Protein AF-A0A8A7KHV0-F1 (afdb_monomer_lite)

Structure (mmCIF, N/CA/C/O backbone):
data_AF-A0A8A7KHV0-F1
#
_entry.id   AF-A0A8A7KHV0-F1
#
loop_
_atom_site.group_PDB
_atom_site.id
_atom_site.type_symbol
_atom_site.label_atom_id
_atom_site.label_alt_id
_atom_site.label_comp_id
_atom_site.label_asym_id
_atom_site.label_entity_id
_atom_site.label_seq_id
_atom_site.p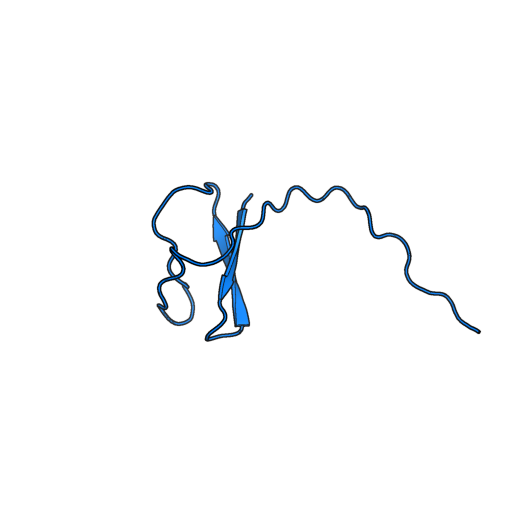dbx_PDB_ins_code
_atom_site.Cartn_x
_atom_site.Cartn_y
_atom_site.Cartn_z
_atom_site.occupancy
_atom_site.B_iso_or_equiv
_atom_site.auth_seq_id
_atom_site.auth_comp_id
_atom_site.auth_asym_id
_atom_site.auth_atom_id
_atom_site.pdbx_PDB_model_num
ATOM 1 N N . MET A 1 1 ? 13.976 0.168 5.172 1.00 85.12 1 MET A N 1
ATOM 2 C CA . MET A 1 1 ? 12.802 -0.694 4.925 1.00 85.12 1 MET A CA 1
ATOM 3 C C . MET A 1 1 ? 11.584 0.207 4.784 1.00 85.12 1 MET A C 1
ATOM 5 O O . MET A 1 1 ? 11.570 1.285 5.368 1.00 85.12 1 MET A O 1
ATOM 9 N N . TYR A 1 2 ? 10.623 -0.170 3.949 1.00 91.12 2 T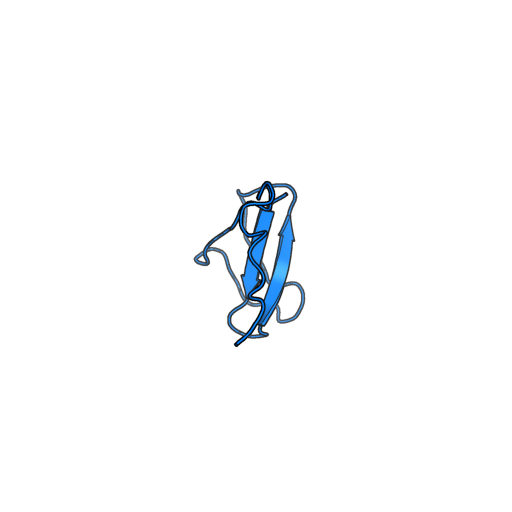YR A N 1
ATOM 10 C CA . TYR A 1 2 ? 9.395 0.586 3.705 1.00 91.12 2 TYR A CA 1
ATOM 11 C C . TYR A 1 2 ? 8.202 -0.193 4.237 1.00 91.12 2 TYR A C 1
ATOM 13 O O . TYR A 1 2 ? 8.221 -1.426 4.229 1.00 91.12 2 TYR A O 1
ATOM 21 N N . ARG A 1 3 ? 7.172 0.521 4.682 1.00 93.00 3 ARG A N 1
ATOM 22 C CA . ARG A 1 3 ? 5.894 -0.062 5.076 1.00 93.00 3 ARG A CA 1
ATOM 23 C C . ARG A 1 3 ? 4.728 0.698 4.457 1.00 93.00 3 ARG A C 1
ATOM 25 O O . ARG A 1 3 ? 4.846 1.883 4.158 1.00 93.00 3 ARG A O 1
ATOM 32 N N . ILE A 1 4 ? 3.599 0.023 4.315 1.00 93.00 4 ILE A N 1
ATOM 33 C CA . ILE A 1 4 ? 2.333 0.620 3.891 1.00 93.00 4 ILE A CA 1
ATOM 34 C C . ILE A 1 4 ? 1.203 0.073 4.760 1.00 93.00 4 ILE A C 1
ATOM 36 O O . ILE A 1 4 ? 1.187 -1.117 5.096 1.00 93.00 4 ILE A O 1
ATOM 40 N N . HIS A 1 5 ? 0.279 0.944 5.155 1.00 94.62 5 HIS A N 1
ATOM 41 C CA . HIS A 1 5 ? -0.920 0.556 5.892 1.00 94.62 5 HIS A CA 1
ATOM 42 C C . HIS A 1 5 ? -2.012 0.127 4.912 1.00 94.62 5 HIS A C 1
ATOM 44 O O . HIS A 1 5 ? -2.255 0.798 3.913 1.00 94.62 5 HIS A O 1
ATOM 50 N N . CYS A 1 6 ? -2.658 -1.009 5.174 1.00 94.94 6 CYS A N 1
ATOM 51 C CA . CYS A 1 6 ? -3.826 -1.426 4.413 1.00 94.94 6 CYS A CA 1
ATOM 52 C C . CYS A 1 6 ? -5.107 -0.928 5.101 1.00 94.94 6 CYS A C 1
ATOM 54 O O . CYS A 1 6 ? -5.468 -1.474 6.147 1.00 94.94 6 CYS A O 1
ATOM 56 N N . PRO A 1 7 ? -5.875 -0.002 4.497 1.00 93.88 7 PRO A N 1
ATOM 57 C CA . PRO A 1 7 ? -7.098 0.518 5.113 1.00 93.88 7 PRO A CA 1
ATOM 58 C C . PRO A 1 7 ? -8.262 -0.486 5.126 1.00 93.88 7 PRO A C 1
ATOM 60 O O . PRO A 1 7 ? -9.266 -0.242 5.780 1.00 93.88 7 PRO A O 1
ATOM 63 N N . ASN A 1 8 ? -8.157 -1.609 4.403 1.00 94.81 8 ASN A N 1
ATOM 64 C CA . ASN A 1 8 ? -9.225 -2.614 4.332 1.00 94.81 8 ASN A CA 1
ATOM 65 C C . ASN A 1 8 ? -9.167 -3.633 5.476 1.00 94.81 8 ASN A C 1
ATOM 67 O O . ASN A 1 8 ? -10.187 -3.973 6.057 1.00 94.81 8 ASN A O 1
ATOM 71 N N . CYS A 1 9 ? -7.971 -4.131 5.793 1.00 94.94 9 CYS A N 1
ATOM 72 C CA . CYS A 1 9 ? -7.775 -5.151 6.828 1.00 94.94 9 CYS A CA 1
ATOM 73 C C . CYS A 1 9 ? -6.936 -4.652 8.009 1.00 94.94 9 CYS A C 1
ATOM 75 O O . CYS A 1 9 ? -6.591 -5.433 8.887 1.00 94.94 9 CYS A O 1
ATOM 77 N N . ASN A 1 10 ? -6.570 -3.369 8.010 1.00 93.69 10 ASN A N 1
ATOM 78 C CA . ASN A 1 10 ? -5.815 -2.708 9.070 1.00 93.69 10 ASN A CA 1
ATOM 79 C C . ASN A 1 10 ? -4.439 -3.342 9.377 1.00 93.69 10 ASN A C 1
ATOM 81 O O . ASN A 1 10 ? -3.908 -3.189 10.475 1.00 93.69 10 ASN A O 1
ATOM 85 N N . HIS A 1 11 ? -3.851 -4.049 8.406 1.00 93.38 11 HIS A N 1
ATOM 86 C CA . HIS A 1 11 ? -2.525 -4.663 8.518 1.00 93.38 11 HIS A CA 1
ATOM 87 C C . HIS A 1 11 ? -1.451 -3.828 7.817 1.00 93.38 11 HIS A C 1
ATOM 89 O O . HIS A 1 11 ? -1.715 -3.166 6.810 1.00 93.38 11 HIS A O 1
ATOM 95 N N . TYR A 1 12 ? -0.216 -3.919 8.312 1.00 92.88 12 TYR A N 1
ATOM 96 C CA . TYR A 1 12 ? 0.954 -3.341 7.657 1.00 92.88 12 TYR A CA 1
ATOM 97 C C . TYR A 1 12 ? 1.617 -4.351 6.722 1.00 92.88 12 TYR A C 1
ATOM 99 O O . TYR A 1 12 ? 1.774 -5.524 7.061 1.00 92.88 12 TYR A O 1
ATOM 107 N N . ASN A 1 13 ? 2.037 -3.871 5.555 1.00 91.81 13 ASN A N 1
ATOM 108 C CA . ASN A 1 13 ? 2.827 -4.627 4.588 1.00 91.81 13 ASN A CA 1
ATOM 109 C C . ASN A 1 13 ? 4.210 -3.985 4.478 1.00 91.81 13 ASN A C 1
ATOM 111 O O . ASN A 1 13 ? 4.320 -2.762 4.558 1.00 91.81 13 ASN A O 1
ATOM 115 N N . TYR A 1 14 ? 5.252 -4.793 4.282 1.00 91.62 14 TYR A N 1
ATOM 116 C CA . TYR A 1 14 ? 6.644 -4.341 4.293 1.00 91.62 14 TYR A CA 1
ATOM 117 C C . TYR A 1 14 ? 7.353 -4.696 2.990 1.00 91.62 14 TYR A C 1
ATOM 119 O O . TYR A 1 14 ? 7.119 -5.758 2.419 1.00 91.62 14 TYR A O 1
ATOM 127 N N . SER A 1 15 ? 8.247 -3.819 2.539 1.00 90.00 15 SER A N 1
ATOM 128 C CA . SER A 1 15 ? 9.082 -4.056 1.361 1.00 90.00 15 SER A CA 1
ATOM 129 C C . SER A 1 15 ? 10.465 -3.430 1.523 1.00 90.00 15 SER A C 1
ATOM 131 O O . SER A 1 15 ? 10.659 -2.445 2.243 1.00 90.00 15 SER A O 1
ATOM 133 N N . ALA A 1 16 ? 11.447 -3.997 0.825 1.00 89.19 16 ALA A N 1
ATOM 134 C CA . ALA A 1 16 ? 12.782 -3.417 0.711 1.00 89.19 16 ALA A CA 1
ATOM 135 C C . ALA A 1 16 ? 12.820 -2.213 -0.252 1.00 89.19 16 ALA A C 1
ATOM 137 O O . ALA A 1 16 ? 13.732 -1.396 -0.160 1.00 89.19 16 ALA A O 1
ATOM 138 N N . SER A 1 17 ? 11.817 -2.066 -1.127 1.00 87.56 17 SER A N 1
ATOM 139 C CA . SER A 1 17 ? 11.711 -0.988 -2.118 1.00 87.56 17 SER A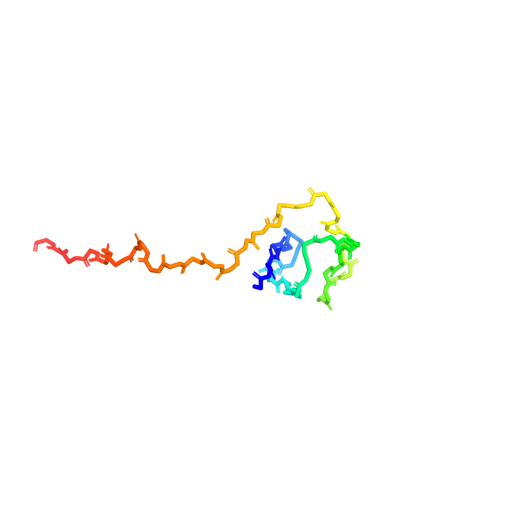 CA 1
ATOM 140 C C . SER A 1 17 ? 10.439 -0.162 -1.918 1.00 87.56 17 SER A C 1
ATOM 142 O O . SER A 1 17 ? 9.380 -0.709 -1.616 1.00 87.56 17 SER A O 1
ATOM 144 N N . ARG A 1 18 ? 10.534 1.157 -2.131 1.00 86.12 18 ARG A N 1
ATOM 145 C CA . ARG A 1 18 ? 9.373 2.063 -2.205 1.00 86.12 18 ARG A CA 1
ATOM 146 C C . ARG A 1 18 ? 8.614 1.902 -3.521 1.00 86.12 18 ARG A C 1
ATOM 148 O O . ARG A 1 18 ? 7.395 2.039 -3.549 1.00 86.12 18 ARG A O 1
ATOM 155 N N . ALA A 1 19 ? 9.352 1.664 -4.603 1.00 82.75 19 ALA A N 1
ATOM 156 C CA . ALA A 1 19 ? 8.822 1.580 -5.954 1.00 82.75 19 ALA A CA 1
ATOM 157 C C . ALA A 1 19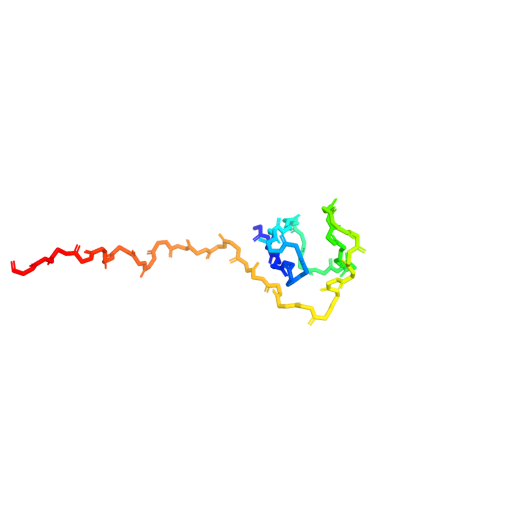 ? 8.262 0.182 -6.237 1.00 82.75 19 ALA A C 1
ATOM 159 O O . ALA A 1 19 ? 8.873 -0.818 -5.851 1.00 82.75 19 ALA A O 1
ATOM 160 N N . GLY A 1 20 ? 7.134 0.133 -6.946 1.00 82.56 20 GLY A N 1
ATOM 161 C CA . GLY A 1 20 ? 6.480 -1.101 -7.372 1.00 82.56 20 GLY A CA 1
ATOM 162 C C . GLY A 1 20 ? 4.970 -1.080 -7.151 1.00 82.56 20 GLY A C 1
ATOM 163 O O . GLY A 1 20 ? 4.414 -0.123 -6.614 1.00 82.56 20 GLY A O 1
ATOM 164 N N . LYS A 1 21 ? 4.310 -2.161 -7.576 1.00 86.44 21 LYS A N 1
ATOM 165 C CA . LYS A 1 21 ? 2.909 -2.417 -7.236 1.00 86.44 21 LYS A CA 1
ATOM 166 C C . LYS A 1 21 ? 2.849 -2.900 -5.792 1.00 86.44 21 LYS A C 1
ATOM 168 O O . LYS A 1 21 ? 3.539 -3.856 -5.441 1.00 86.44 21 LYS A O 1
ATOM 173 N N . TRP A 1 22 ? 2.033 -2.249 -4.975 1.00 92.38 22 TRP A N 1
ATOM 174 C CA . TRP A 1 22 ? 1.806 -2.663 -3.597 1.00 92.38 22 TRP A CA 1
ATOM 175 C C . TRP A 1 22 ? 0.496 -3.432 -3.520 1.00 92.38 22 TRP A C 1
ATOM 177 O O . TRP A 1 22 ? -0.553 -2.898 -3.852 1.00 92.38 22 TRP A O 1
ATOM 187 N N . LEU A 1 23 ? 0.557 -4.681 -3.068 1.00 94.38 23 LEU A N 1
ATOM 188 C CA . LEU A 1 23 ? -0.618 -5.504 -2.810 1.00 94.38 23 LEU A CA 1
ATOM 189 C C . LEU A 1 23 ? -0.605 -5.911 -1.342 1.00 94.38 23 LEU A C 1
ATOM 191 O O . LEU A 1 23 ? 0.435 -6.311 -0.818 1.00 94.38 23 LEU A O 1
ATOM 195 N N . CYS A 1 24 ? -1.752 -5.826 -0.677 1.00 94.75 24 CYS A N 1
ATOM 196 C CA . CYS A 1 24 ? -1.877 -6.342 0.676 1.00 94.75 24 CYS A CA 1
ATOM 197 C C . CYS A 1 24 ? -1.778 -7.872 0.660 1.00 94.75 24 CYS A C 1
ATOM 199 O O . CYS A 1 24 ? -2.631 -8.528 0.064 1.00 94.75 24 CYS A O 1
ATOM 201 N N . CYS A 1 25 ? -0.800 -8.455 1.355 1.00 93.81 25 CYS A N 1
ATOM 202 C CA . CYS A 1 25 ? -0.648 -9.912 1.423 1.00 93.81 25 CYS A CA 1
ATOM 203 C C . CYS A 1 25 ? -1.751 -10.607 2.241 1.00 93.81 25 CYS A C 1
ATOM 205 O O . CYS A 1 25 ? -1.907 -11.819 2.138 1.00 93.81 25 CYS A O 1
ATOM 207 N N . TYR A 1 26 ? -2.530 -9.849 3.019 1.00 94.44 26 TYR A N 1
ATOM 208 C CA . TYR A 1 26 ? -3.604 -10.383 3.862 1.00 94.44 26 TYR A CA 1
ATOM 209 C C . TYR A 1 26 ? -4.956 -10.431 3.150 1.00 94.44 26 TYR A C 1
ATOM 211 O O . TYR A 1 26 ? -5.648 -11.440 3.206 1.00 94.44 26 TYR A O 1
ATOM 219 N N . CYS A 1 27 ? -5.353 -9.336 2.496 1.00 95.12 27 CYS A N 1
ATOM 220 C CA . CYS A 1 27 ? -6.677 -9.226 1.869 1.00 95.12 27 CYS A CA 1
ATOM 221 C C . CYS A 1 27 ? -6.638 -9.060 0.347 1.00 95.12 27 CYS A C 1
ATOM 223 O O . CYS A 1 27 ? -7.691 -8.940 -0.270 1.00 95.12 27 CYS A O 1
ATOM 225 N N . GLY A 1 28 ? -5.451 -8.995 -0.264 1.00 94.25 28 GLY A N 1
ATOM 226 C CA . GLY A 1 28 ? -5.303 -8.843 -1.712 1.00 94.25 28 GLY A CA 1
ATOM 227 C C . GLY A 1 28 ? -5.721 -7.476 -2.261 1.00 94.25 28 GLY A C 1
ATOM 228 O O . GLY A 1 28 ? -5.819 -7.321 -3.473 1.00 94.25 28 GLY A O 1
ATOM 229 N N . LYS A 1 29 ? -5.980 -6.473 -1.410 1.00 94.00 29 LYS A N 1
ATOM 230 C CA . LYS A 1 29 ? -6.291 -5.111 -1.867 1.00 94.00 29 LYS A CA 1
ATOM 231 C C . LYS A 1 29 ? -5.064 -4.461 -2.509 1.00 94.00 29 LYS A C 1
ATOM 233 O O . LYS A 1 29 ? -3.972 -4.527 -1.945 1.00 94.00 29 LYS A O 1
ATOM 238 N N . ASP A 1 30 ? -5.271 -3.792 -3.640 1.00 94.38 30 ASP A N 1
ATOM 239 C CA . ASP A 1 30 ? -4.269 -2.930 -4.268 1.00 94.38 30 ASP A CA 1
ATOM 240 C C . ASP A 1 30 ? -4.050 -1.663 -3.431 1.00 94.38 30 ASP A C 1
ATOM 242 O O . ASP A 1 30 ? -4.998 -0.973 -3.048 1.00 94.38 30 ASP A O 1
ATOM 246 N N . LEU A 1 31 ? -2.787 -1.390 -3.125 1.00 92.25 31 LEU A N 1
ATOM 247 C CA . LEU A 1 31 ? -2.321 -0.275 -2.312 1.00 92.25 31 LEU A CA 1
ATOM 248 C C . LEU A 1 31 ? -1.399 0.658 -3.111 1.00 92.25 31 LEU A C 1
ATOM 250 O O . LEU A 1 31 ? -0.693 1.468 -2.517 1.00 92.25 31 LEU A O 1
ATOM 254 N N . ALA A 1 32 ? -1.376 0.570 -4.445 1.00 88.00 32 ALA A N 1
ATOM 255 C CA . ALA A 1 32 ? -0.527 1.415 -5.288 1.00 88.00 32 ALA A CA 1
ATOM 256 C C . ALA A 1 32 ? -0.749 2.930 -5.082 1.00 88.00 32 ALA A C 1
ATOM 258 O O . ALA A 1 32 ? 0.166 3.714 -5.323 1.00 88.00 32 ALA A O 1
ATOM 259 N N . ASN A 1 33 ? -1.935 3.332 -4.608 1.00 87.31 33 ASN A N 1
ATOM 260 C CA . ASN A 1 33 ? -2.291 4.726 -4.318 1.00 87.31 33 ASN A CA 1
ATOM 261 C C . ASN A 1 33 ? -2.171 5.103 -2.830 1.00 87.31 33 ASN A C 1
ATOM 263 O O . ASN A 1 33 ? -2.467 6.238 -2.461 1.00 87.31 33 ASN A O 1
ATOM 267 N N . GLU A 1 34 ? -1.765 4.170 -1.968 1.00 89.75 34 GLU A N 1
ATOM 268 C CA . GLU A 1 34 ? -1.664 4.406 -0.527 1.00 89.75 34 GLU A CA 1
ATOM 269 C C . GLU A 1 34 ? -0.290 4.978 -0.140 1.00 89.75 34 GLU A C 1
ATOM 271 O O . GLU A 1 34 ? 0.715 4.852 -0.850 1.00 89.75 34 GLU A O 1
ATOM 276 N N . LYS A 1 35 ? -0.227 5.638 1.021 1.00 88.75 35 LYS A N 1
ATOM 277 C CA . LYS A 1 35 ? 0.987 6.321 1.482 1.00 88.75 35 LYS A CA 1
ATOM 278 C C . LYS A 1 35 ? 2.033 5.319 1.983 1.00 88.75 35 LYS A C 1
ATOM 280 O O . LYS A 1 35 ? 1.859 4.692 3.024 1.00 88.75 35 LYS A O 1
ATOM 285 N N . VAL A 1 36 ? 3.164 5.233 1.279 1.00 91.12 36 VAL A N 1
ATOM 286 C CA . VAL A 1 36 ? 4.333 4.445 1.710 1.00 91.12 36 VAL A CA 1
ATOM 287 C C . VAL A 1 36 ? 5.182 5.234 2.709 1.00 91.12 36 VAL A C 1
ATOM 289 O O . VAL A 1 36 ? 5.676 6.329 2.406 1.00 91.12 36 VAL A O 1
ATOM 292 N N . GLU A 1 37 ? 5.414 4.635 3.871 1.00 90.69 37 GLU A N 1
ATOM 293 C CA . GLU A 1 37 ? 6.240 5.156 4.957 1.00 90.69 37 GLU A CA 1
ATOM 294 C C . GLU A 1 37 ? 7.611 4.471 4.971 1.00 90.69 37 GLU A C 1
ATOM 296 O O . GLU A 1 37 ? 7.740 3.279 4.681 1.00 90.69 37 GLU A O 1
ATOM 301 N N . THR A 1 38 ? 8.661 5.211 5.317 1.00 89.69 38 THR A N 1
ATOM 302 C CA . THR A 1 38 ? 10.003 4.645 5.484 1.00 89.69 38 THR A CA 1
ATOM 303 C C . THR A 1 38 ? 10.204 4.320 6.957 1.00 89.69 38 THR A C 1
ATOM 305 O O . THR A 1 38 ? 10.081 5.199 7.798 1.00 89.69 38 THR A O 1
ATOM 308 N N . THR A 1 39 ? 10.577 3.086 7.290 1.00 79.19 39 THR A N 1
ATOM 309 C CA . THR A 1 39 ? 10.798 2.653 8.682 1.00 79.19 39 THR A CA 1
ATOM 310 C C . THR A 1 39 ? 12.139 3.127 9.256 1.00 79.19 39 THR A C 1
ATOM 312 O O . THR A 1 39 ? 12.618 2.577 10.244 1.00 79.19 39 THR A O 1
ATOM 315 N N . THR A 1 40 ? 12.795 4.104 8.624 1.00 68.38 40 THR A N 1
ATOM 316 C CA . THR A 1 40 ? 13.995 4.772 9.147 1.00 68.38 40 THR A CA 1
ATOM 317 C C . THR A 1 40 ? 13.574 5.879 10.107 1.00 68.38 40 THR A C 1
ATOM 319 O O . THR A 1 40 ? 13.918 7.042 9.916 1.00 68.38 40 THR A O 1
ATOM 322 N N . GLU A 1 41 ? 12.775 5.538 11.109 1.00 58.91 41 GLU A N 1
ATOM 323 C CA . GLU A 1 41 ? 12.453 6.461 12.187 1.00 58.91 41 GLU A CA 1
ATOM 324 C C . GLU A 1 41 ? 13.444 6.184 13.312 1.00 58.91 41 GLU A C 1
ATOM 326 O O . GLU A 1 41 ? 13.286 5.284 14.134 1.00 58.91 41 GLU A O 1
ATOM 331 N N . THR A 1 42 ? 14.536 6.947 13.299 1.00 53.41 42 THR A N 1
ATOM 332 C CA . THR A 1 42 ? 15.300 7.230 14.507 1.00 53.41 42 THR A CA 1
ATOM 333 C C . THR A 1 42 ? 14.320 7.685 15.583 1.00 53.41 42 THR A C 1
ATOM 335 O O . THR A 1 42 ? 13.605 8.663 15.383 1.00 53.41 42 THR A O 1
ATOM 338 N N . ASN A 1 43 ? 14.298 6.958 16.705 1.00 54.53 43 ASN A N 1
ATOM 339 C CA . ASN A 1 43 ? 13.658 7.320 17.971 1.00 54.53 43 ASN A CA 1
ATOM 340 C C . ASN A 1 43 ? 13.523 8.844 18.145 1.00 54.53 43 ASN A C 1
ATOM 342 O O . ASN A 1 43 ? 14.484 9.505 18.542 1.00 54.53 43 ASN A O 1
ATOM 346 N N . LYS A 1 44 ? 12.339 9.400 17.879 1.00 56.19 44 LYS A N 1
ATOM 347 C CA . LYS A 1 44 ? 12.006 10.786 18.233 1.00 56.19 44 LYS A CA 1
ATOM 348 C C . LYS A 1 44 ? 10.714 10.939 19.023 1.00 56.19 44 LYS A C 1
ATOM 350 O O . LYS A 1 44 ? 10.293 12.063 19.221 1.00 56.19 44 LYS A O 1
ATOM 355 N N . ASP A 1 45 ? 10.200 9.861 19.611 1.00 55.38 45 ASP A N 1
ATOM 356 C CA . ASP A 1 45 ? 9.129 9.950 20.610 1.00 55.38 45 ASP A CA 1
ATOM 357 C C . ASP A 1 45 ? 9.433 9.092 21.844 1.00 55.38 45 ASP A C 1
ATOM 359 O O . ASP A 1 45 ? 8.629 8.300 22.328 1.00 55.38 45 ASP A O 1
ATOM 363 N N . ASN A 1 46 ? 10.621 9.301 22.419 1.00 55.38 46 ASN A N 1
ATOM 364 C CA . ASN A 1 46 ? 10.813 9.092 23.853 1.00 55.38 46 ASN A CA 1
ATOM 365 C C . ASN A 1 46 ? 10.219 10.296 24.604 1.00 55.38 46 ASN A C 1
ATOM 367 O O . ASN A 1 46 ? 10.940 11.153 25.109 1.00 55.38 46 ASN A O 1
ATOM 371 N N . LYS A 1 47 ? 8.889 10.371 24.684 1.00 53.00 47 LYS A N 1
ATOM 372 C CA . LYS A 1 47 ? 8.215 11.108 25.760 1.00 53.00 47 LYS A CA 1
ATOM 373 C C . LYS A 1 47 ? 6.871 10.460 26.076 1.00 53.00 47 LYS A C 1
ATOM 375 O O . LYS A 1 47 ? 5.808 11.025 25.863 1.00 53.00 47 LYS A O 1
ATOM 380 N N . ARG A 1 48 ? 6.953 9.235 26.606 1.00 54.22 48 ARG A N 1
ATOM 381 C CA . ARG A 1 48 ? 5.887 8.685 27.447 1.00 54.22 48 ARG A CA 1
ATOM 382 C 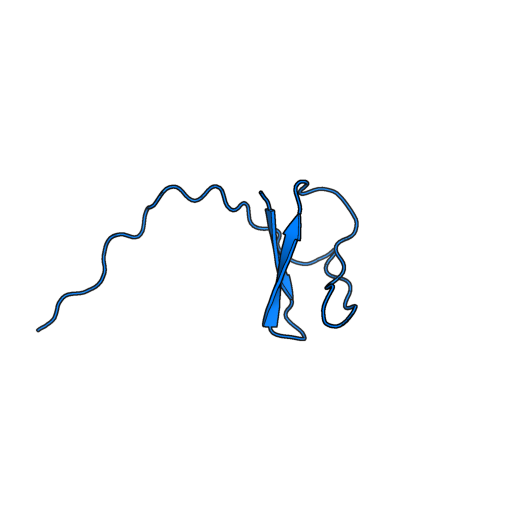C . ARG A 1 48 ? 5.629 9.672 28.579 1.00 54.22 48 ARG A C 1
ATOM 384 O O . ARG A 1 48 ? 6.549 10.044 29.306 1.00 54.22 48 ARG A O 1
ATOM 391 N N . GLU A 1 49 ? 4.379 10.077 28.694 1.00 55.97 49 GLU A N 1
ATOM 392 C CA . GLU A 1 49 ? 3.825 10.768 29.844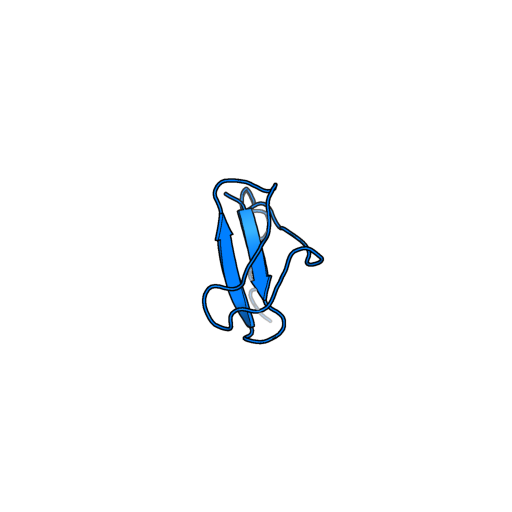 1.00 55.97 49 GLU A CA 1
ATOM 393 C C . GLU A 1 49 ? 4.153 9.994 31.138 1.00 55.97 49 GLU A C 1
ATOM 395 O O . GLU A 1 49 ? 3.961 8.780 31.228 1.00 55.97 49 GLU A O 1
ATOM 400 N N . LYS A 1 50 ? 4.642 10.702 32.157 1.00 56.91 50 LYS A N 1
ATOM 401 C CA . LYS A 1 50 ? 4.310 10.429 33.562 1.00 56.91 50 LYS A CA 1
ATOM 402 C C . LYS A 1 50 ? 3.650 11.714 34.048 1.00 56.91 50 LYS A C 1
ATOM 404 O O . LYS A 1 50 ? 4.274 12.765 33.962 1.00 56.91 50 LYS A O 1
ATOM 409 N N . LEU A 1 51 ? 2.324 11.683 34.131 1.00 52.31 51 LEU A N 1
ATOM 410 C CA . LEU A 1 51 ? 1.523 11.379 35.325 1.00 52.31 51 LEU A CA 1
ATOM 411 C C . LEU A 1 51 ? 1.434 12.590 36.260 1.00 52.31 51 LEU A C 1
ATOM 413 O O . LEU A 1 51 ? 2.447 13.221 36.538 1.00 52.31 51 LEU A O 1
ATOM 417 N N . ALA A 1 52 ? 0.187 12.840 36.662 1.00 49.38 52 ALA A N 1
ATOM 418 C CA . ALA A 1 52 ? -0.319 13.778 37.660 1.00 49.38 52 ALA A CA 1
ATOM 419 C C . ALA A 1 52 ? 0.627 14.127 38.818 1.00 49.38 52 ALA A C 1
ATOM 421 O O . ALA A 1 52 ? 1.348 13.220 39.296 1.00 49.38 52 ALA A O 1
#

Secondary structure (DSSP, 8-state):
-EEEE-TTT--EEEES-SSS--B-TTT--B-TTS-EEES-------------

pLDDT: mean 82.15, std 15.79, range [49.38, 95.12]

Radius of gyration: 14.39 Å; chains: 1; bounding box: 24×24×45 Å

Foldseek 3Di:
DKWFADPPPRDIDDDPDPDDWDADPPPRDTCNVTDMDDPPDDDPPPPDDDDD

Sequence (52 aa):
MYRIHCPNCNHYNYSASRAGKWLCCYCGKDLANEKVETTTETNKDNKREKLA

Organism: NCBI:txid2682810